Protein AF-A0A8T1VAG7-F1 (afdb_monomer_lite)

Structure (mmCIF, N/CA/C/O backbone):
data_AF-A0A8T1VAG7-F1
#
_entry.id   AF-A0A8T1VAG7-F1
#
loop_
_atom_site.group_PDB
_atom_site.id
_atom_site.type_symbol
_atom_site.label_atom_id
_atom_site.label_alt_id
_atom_site.label_comp_id
_atom_site.label_asym_id
_atom_site.label_entity_id
_atom_site.label_seq_id
_atom_site.pdbx_PDB_ins_code
_atom_site.Cartn_x
_atom_site.Cartn_y
_atom_site.Cartn_z
_atom_site.occupancy
_atom_site.B_iso_or_equiv
_atom_site.auth_seq_id
_atom_site.auth_comp_id
_atom_site.auth_asym_id
_atom_site.auth_atom_id
_atom_site.pdbx_PDB_model_num
ATOM 1 N N . MET A 1 1 ? -9.074 2.589 -29.947 1.00 33.31 1 MET A N 1
ATOM 2 C CA . MET A 1 1 ? -7.890 2.263 -29.125 1.00 33.31 1 MET A CA 1
ATOM 3 C C . MET A 1 1 ? -6.857 3.340 -29.368 1.00 33.31 1 MET A C 1
ATOM 5 O O . MET A 1 1 ? -6.367 3.446 -30.483 1.00 33.31 1 MET A O 1
ATOM 9 N N . ARG A 1 2 ? -6.622 4.212 -28.387 1.00 30.31 2 ARG A N 1
ATOM 10 C CA . ARG A 1 2 ? -5.597 5.253 -28.479 1.00 30.31 2 ARG A CA 1
ATOM 11 C C . ARG A 1 2 ? -4.302 4.593 -28.010 1.00 30.31 2 ARG A C 1
ATOM 13 O O . ARG A 1 2 ? -4.132 4.382 -26.820 1.00 30.31 2 ARG A O 1
ATOM 20 N N . THR A 1 3 ? -3.457 4.158 -28.937 1.00 33.56 3 THR A N 1
ATOM 21 C CA . THR A 1 3 ? -2.089 3.732 -28.620 1.00 33.56 3 THR A CA 1
ATOM 22 C C . THR A 1 3 ? -1.273 4.991 -28.373 1.00 33.56 3 THR A C 1
ATOM 24 O O . THR A 1 3 ? -0.654 5.530 -29.287 1.00 33.56 3 THR A O 1
ATOM 27 N N . THR A 1 4 ? -1.361 5.528 -27.161 1.00 43.91 4 THR A N 1
ATOM 28 C CA . THR A 1 4 ? -0.368 6.476 -26.668 1.00 43.91 4 THR A CA 1
ATOM 29 C C . THR A 1 4 ? 0.895 5.678 -26.408 1.00 43.91 4 THR A C 1
ATOM 31 O O . THR A 1 4 ? 0.917 4.792 -25.563 1.00 43.91 4 THR A O 1
ATOM 34 N N . THR A 1 5 ? 1.924 5.927 -27.208 1.00 49.72 5 THR A N 1
ATOM 35 C CA . THR A 1 5 ? 3.279 5.452 -26.951 1.00 49.72 5 THR A CA 1
ATOM 36 C C . THR A 1 5 ? 3.696 6.049 -25.608 1.00 49.72 5 THR A C 1
ATOM 38 O O . THR A 1 5 ? 3.965 7.246 -25.541 1.00 49.72 5 THR A O 1
ATOM 41 N N . THR A 1 6 ? 3.633 5.278 -24.523 1.00 48.28 6 THR A N 1
ATOM 42 C CA . THR A 1 6 ? 3.966 5.791 -23.191 1.00 48.28 6 THR A CA 1
ATOM 43 C C . THR A 1 6 ? 5.475 5.994 -23.114 1.00 48.28 6 THR A C 1
ATOM 45 O O . THR A 1 6 ? 6.254 5.044 -23.042 1.00 48.28 6 THR A O 1
ATOM 48 N N . THR A 1 7 ? 5.909 7.247 -23.226 1.00 58.44 7 THR A N 1
ATOM 49 C CA . THR A 1 7 ? 7.321 7.623 -23.150 1.00 58.44 7 THR A CA 1
ATOM 50 C C . THR A 1 7 ? 7.694 7.806 -21.683 1.00 58.44 7 THR A C 1
ATOM 52 O O . THR A 1 7 ? 7.137 8.662 -21.008 1.00 58.44 7 THR A O 1
ATOM 55 N N . CYS A 1 8 ? 8.670 7.039 -21.196 1.00 58.16 8 CYS A N 1
ATOM 56 C CA . CYS A 1 8 ? 9.167 7.070 -19.809 1.00 58.16 8 CYS A CA 1
ATOM 57 C C . CYS A 1 8 ? 9.801 8.400 -19.374 1.00 58.16 8 CYS A C 1
ATOM 59 O O . CYS A 1 8 ? 10.265 8.538 -18.246 1.00 58.16 8 CYS A O 1
ATOM 61 N N . LEU A 1 9 ? 9.952 9.322 -20.315 1.00 60.56 9 LEU A N 1
ATOM 62 C CA . LEU A 1 9 ? 10.725 10.532 -20.175 1.00 60.56 9 LEU A CA 1
ATOM 63 C C . LEU A 1 9 ? 9.921 11.674 -20.775 1.00 60.56 9 LEU A C 1
ATOM 65 O O . LEU A 1 9 ? 9.995 11.936 -21.976 1.00 60.56 9 LEU A O 1
ATOM 69 N N . MET A 1 10 ? 9.134 12.319 -19.928 1.00 55.75 10 MET A N 1
ATOM 70 C CA . MET A 1 10 ? 8.685 13.678 -20.179 1.00 55.75 10 MET A CA 1
ATOM 71 C C . MET A 1 10 ? 9.552 14.593 -19.323 1.00 55.75 10 MET A C 1
ATOM 73 O O . MET A 1 10 ? 9.881 14.248 -18.189 1.00 55.75 10 MET A O 1
ATOM 77 N N . ASP A 1 11 ? 10.000 15.709 -19.889 1.00 57.50 11 ASP A N 1
ATOM 78 C CA . ASP A 1 11 ? 10.553 16.781 -19.071 1.00 57.50 11 ASP A CA 1
ATOM 79 C C . ASP A 1 11 ? 9.385 17.371 -18.270 1.00 57.50 11 ASP A C 1
ATOM 81 O O . ASP A 1 11 ? 8.418 17.859 -18.858 1.00 57.50 11 ASP A O 1
ATOM 85 N N . ASP A 1 12 ? 9.453 17.306 -16.938 1.00 58.97 12 ASP A N 1
ATOM 86 C CA . ASP A 1 12 ? 8.424 17.862 -16.045 1.00 58.97 12 ASP A CA 1
ATOM 87 C C . ASP A 1 12 ? 8.228 19.379 -16.261 1.00 58.97 12 ASP A C 1
ATOM 89 O O . ASP A 1 12 ? 7.201 19.944 -15.880 1.00 58.97 12 ASP A O 1
ATOM 93 N N . SER A 1 13 ? 9.205 20.040 -16.892 1.00 61.34 13 SER A N 1
ATOM 94 C CA . SER A 1 13 ? 9.199 21.464 -17.243 1.00 61.34 13 SER A CA 1
ATOM 95 C C . SER A 1 13 ? 8.600 21.738 -18.629 1.00 61.34 13 SER A C 1
ATOM 97 O O . SER A 1 13 ? 8.033 22.811 -18.841 1.00 61.34 13 SER A O 1
ATOM 99 N N . ASP A 1 14 ? 8.728 20.796 -19.571 1.00 61.97 14 ASP A N 1
ATOM 100 C CA . ASP A 1 14 ? 8.180 20.883 -20.932 1.00 61.97 14 ASP A CA 1
ATOM 101 C C . ASP A 1 14 ? 7.784 19.490 -21.473 1.00 61.97 14 ASP A C 1
ATOM 103 O O . ASP A 1 14 ? 8.599 18.779 -22.074 1.00 61.97 14 ASP A O 1
ATOM 107 N N . PRO A 1 15 ? 6.501 19.107 -21.347 1.00 60.97 15 PRO A N 1
ATOM 108 C CA . PRO A 1 15 ? 5.989 17.816 -21.811 1.00 60.97 15 PRO A CA 1
ATOM 109 C C . PRO A 1 15 ? 6.129 17.578 -23.327 1.00 60.97 15 PRO A C 1
ATOM 111 O O . PRO A 1 15 ? 5.904 16.462 -23.796 1.00 60.97 15 PRO A O 1
ATOM 114 N N . GLY A 1 16 ? 6.445 18.616 -24.116 1.00 60.62 16 GLY A N 1
ATOM 115 C CA . GLY A 1 16 ? 6.652 18.529 -25.562 1.00 60.62 16 GLY A CA 1
ATOM 116 C C . GLY A 1 16 ? 8.074 18.136 -25.976 1.00 60.62 16 GLY A C 1
ATOM 117 O O . GLY A 1 16 ? 8.300 17.826 -27.150 1.00 60.62 16 GLY A O 1
ATOM 118 N N . LEU A 1 17 ? 9.030 18.131 -25.043 1.00 56.50 17 LEU A N 1
ATOM 119 C CA . LEU A 1 17 ? 10.435 17.829 -25.305 1.00 56.50 17 LEU A CA 1
ATOM 120 C C . LEU A 1 17 ? 10.737 16.351 -25.032 1.00 56.50 17 LEU A C 1
ATOM 122 O O . LEU A 1 17 ? 10.698 15.868 -23.903 1.00 56.50 17 LEU A O 1
ATOM 126 N N . ALA A 1 18 ? 11.071 15.615 -26.094 1.00 56.47 18 ALA A N 1
ATOM 127 C CA . ALA A 1 18 ? 11.524 14.236 -25.974 1.00 56.47 18 ALA A CA 1
ATOM 128 C C . ALA A 1 18 ? 12.918 14.203 -25.328 1.00 56.47 18 ALA A C 1
ATOM 130 O O . ALA A 1 18 ? 13.915 14.534 -25.974 1.00 56.47 18 ALA A O 1
ATOM 131 N N . VAL A 1 19 ? 13.007 13.773 -24.068 1.00 63.09 19 VAL A N 1
ATOM 132 C CA . VAL A 1 19 ? 14.307 13.513 -23.440 1.00 63.09 19 VAL A CA 1
ATOM 133 C C . VAL A 1 19 ? 14.823 12.182 -23.977 1.00 63.09 19 VAL A C 1
ATOM 135 O O . VAL A 1 19 ? 14.187 11.138 -23.831 1.00 63.09 19 VAL A O 1
ATOM 138 N N . THR A 1 20 ? 15.985 12.192 -24.624 1.00 66.38 20 THR A N 1
ATOM 139 C CA . THR A 1 20 ? 16.651 10.950 -25.029 1.00 66.38 20 THR A CA 1
ATOM 140 C C . THR A 1 20 ? 17.290 10.285 -23.803 1.00 66.38 20 THR A C 1
ATOM 142 O O . THR A 1 20 ? 18.175 10.900 -23.201 1.00 66.38 20 THR A O 1
ATOM 145 N N . PRO A 1 21 ? 16.909 9.046 -23.430 1.00 66.06 21 PRO A N 1
ATOM 146 C CA . PRO A 1 21 ? 17.518 8.355 -22.298 1.00 66.06 21 PRO A CA 1
ATOM 147 C C . PRO A 1 21 ? 19.006 8.098 -22.542 1.00 66.06 21 PRO A C 1
ATOM 149 O O . PRO A 1 21 ? 19.401 7.632 -23.615 1.00 66.06 21 PRO A O 1
ATOM 152 N N . PHE A 1 22 ? 19.837 8.300 -21.518 1.00 72.25 22 PHE A N 1
ATOM 153 C CA . PHE A 1 22 ? 21.200 7.779 -21.536 1.00 72.25 22 PHE A CA 1
ATOM 154 C C . PHE A 1 22 ? 21.174 6.268 -21.273 1.00 72.25 22 PHE A C 1
ATOM 156 O O . PHE A 1 22 ? 21.055 5.819 -20.138 1.00 72.25 22 PHE A O 1
ATOM 163 N N . LEU A 1 23 ? 21.278 5.472 -22.339 1.00 76.31 23 LEU A N 1
ATOM 164 C CA . LEU A 1 23 ? 21.210 4.007 -22.255 1.00 76.31 23 LEU A CA 1
ATOM 165 C C . LEU A 1 23 ? 22.565 3.361 -21.907 1.00 76.31 23 LEU A C 1
ATOM 167 O O . LEU A 1 23 ? 22.618 2.184 -21.573 1.00 76.31 23 LEU A O 1
ATOM 171 N N . GLY A 1 24 ? 23.678 4.098 -21.969 1.00 80.12 24 GLY A N 1
ATOM 172 C CA . GLY A 1 24 ? 25.008 3.648 -21.529 1.00 80.12 24 GLY A CA 1
ATOM 173 C C . GLY A 1 24 ? 25.696 2.570 -22.387 1.00 80.12 24 GLY A C 1
ATOM 174 O O . GLY A 1 24 ? 26.919 2.569 -22.474 1.00 80.12 24 GLY A O 1
ATOM 175 N N . SER A 1 25 ? 24.958 1.673 -23.053 1.00 88.62 25 SER A N 1
ATOM 176 C CA . SER A 1 25 ? 25.509 0.663 -23.970 1.00 88.62 25 SER A CA 1
ATOM 177 C C . SER A 1 25 ? 24.479 0.160 -24.994 1.00 88.62 25 SER A C 1
ATOM 179 O O . SER A 1 25 ? 23.2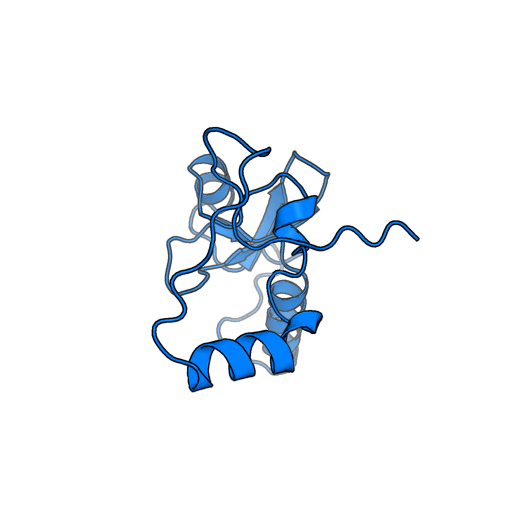68 0.281 -24.794 1.00 88.62 25 SER A O 1
ATOM 181 N N . ALA A 1 26 ? 24.952 -0.465 -26.080 1.00 90.44 26 ALA A N 1
ATOM 182 C CA . ALA A 1 26 ? 24.081 -1.118 -27.065 1.00 90.44 26 ALA A CA 1
ATOM 183 C C . ALA A 1 26 ? 23.286 -2.295 -26.465 1.00 90.44 26 ALA A C 1
ATOM 185 O O . ALA A 1 26 ? 22.145 -2.528 -26.855 1.00 90.44 26 ALA A O 1
ATOM 186 N N . ALA A 1 27 ? 23.865 -3.006 -25.490 1.00 90.31 27 ALA A N 1
ATOM 187 C CA . ALA A 1 27 ? 23.192 -4.103 -24.798 1.00 90.31 27 ALA A CA 1
ATOM 188 C C . ALA A 1 27 ? 22.013 -3.596 -23.956 1.00 90.31 27 ALA A C 1
ATOM 190 O O . ALA A 1 27 ? 20.924 -4.160 -24.020 1.00 90.31 27 ALA A O 1
ATOM 191 N N . THR A 1 28 ? 22.204 -2.489 -23.233 1.00 85.44 28 THR A N 1
ATOM 192 C CA . THR A 1 28 ? 21.128 -1.840 -22.478 1.00 85.44 28 THR A CA 1
ATOM 193 C C . THR A 1 28 ? 20.012 -1.384 -23.411 1.00 85.44 28 THR A C 1
ATOM 195 O O . THR A 1 28 ? 18.850 -1.664 -23.143 1.00 85.44 28 THR A O 1
ATOM 198 N N . LYS A 1 29 ? 20.349 -0.742 -24.540 1.00 85.69 29 LYS A N 1
ATOM 199 C CA . LYS A 1 29 ? 19.351 -0.322 -25.534 1.00 85.69 29 LYS A CA 1
ATOM 200 C C . LYS A 1 29 ? 18.492 -1.496 -26.010 1.00 85.69 29 LYS A C 1
ATOM 202 O O . LYS A 1 29 ? 17.271 -1.391 -25.992 1.00 85.69 29 LYS A O 1
ATOM 207 N N . LYS A 1 30 ? 19.128 -2.616 -26.360 1.00 88.31 30 LYS A N 1
ATOM 208 C CA . LYS A 1 30 ? 18.422 -3.826 -26.787 1.00 88.31 30 LYS A CA 1
ATOM 209 C C . LYS A 1 30 ? 17.498 -4.375 -25.695 1.00 88.31 30 LYS A C 1
ATOM 211 O O . LYS A 1 30 ? 16.366 -4.728 -25.990 1.00 88.31 30 LYS A O 1
ATOM 216 N N . ALA A 1 31 ? 17.937 -4.382 -24.435 1.00 87.00 31 ALA A N 1
ATOM 217 C CA . ALA A 1 31 ? 17.082 -4.808 -23.329 1.00 87.00 31 ALA A CA 1
ATOM 218 C C . ALA A 1 31 ? 15.818 -3.933 -23.212 1.00 87.00 31 ALA A C 1
ATOM 220 O O . ALA A 1 31 ? 14.720 -4.458 -23.078 1.00 87.00 31 ALA A O 1
ATOM 221 N N . PHE A 1 32 ? 15.941 -2.607 -23.324 1.00 83.38 32 PHE A N 1
ATOM 222 C CA . PHE A 1 32 ? 14.771 -1.718 -23.321 1.00 83.38 32 PHE A CA 1
ATOM 223 C C . PHE A 1 32 ? 13.815 -1.988 -24.493 1.00 83.38 32 PHE A C 1
ATOM 225 O O . PHE A 1 32 ? 12.602 -1.944 -24.307 1.00 83.38 32 PHE A O 1
ATOM 232 N N . GLU A 1 33 ? 14.340 -2.287 -25.683 1.00 84.06 33 GLU A N 1
ATOM 233 C CA . GLU A 1 33 ? 13.529 -2.659 -26.850 1.00 84.06 33 GLU A CA 1
ATOM 234 C C . GLU A 1 33 ? 12.789 -3.989 -26.621 1.00 84.06 33 GLU A C 1
ATOM 236 O O . GLU A 1 33 ? 11.576 -4.061 -26.843 1.00 84.06 33 GLU A O 1
ATOM 241 N N . ASP A 1 34 ? 13.487 -5.002 -26.099 1.00 89.25 34 ASP A N 1
ATOM 242 C CA . ASP A 1 34 ? 12.937 -6.333 -25.813 1.00 89.25 34 ASP A CA 1
ATOM 243 C C . ASP A 1 34 ? 11.794 -6.270 -24.776 1.00 89.25 34 ASP A C 1
ATOM 245 O O . ASP A 1 34 ? 10.801 -6.991 -24.891 1.00 89.25 34 ASP A O 1
ATOM 249 N N . PHE A 1 35 ? 11.892 -5.370 -23.791 1.00 85.94 35 PHE A N 1
ATOM 250 C CA . PHE A 1 35 ? 10.880 -5.173 -22.744 1.00 85.94 35 PHE A CA 1
ATOM 251 C C . PHE A 1 35 ? 9.948 -3.981 -22.992 1.00 85.94 35 PHE A C 1
ATOM 253 O O . PHE A 1 35 ? 9.184 -3.615 -22.099 1.00 85.94 35 PHE A O 1
ATOM 260 N N . SER A 1 36 ? 9.956 -3.400 -24.195 1.00 81.69 36 SER A N 1
ATOM 261 C CA . SER A 1 36 ? 9.202 -2.178 -24.528 1.00 81.69 36 SER A CA 1
ATOM 262 C C . SER A 1 36 ? 7.707 -2.242 -24.190 1.00 81.69 36 SER A C 1
ATOM 264 O O . SER A 1 36 ? 7.115 -1.230 -23.837 1.00 81.69 36 SER A O 1
ATOM 266 N N . SER A 1 37 ? 7.098 -3.430 -24.250 1.00 81.06 37 SER A N 1
ATOM 267 C CA . SER A 1 37 ? 5.687 -3.636 -23.900 1.00 81.06 37 SER A CA 1
ATOM 268 C C . SER A 1 37 ? 5.401 -3.670 -22.394 1.00 81.06 37 SER A C 1
ATOM 270 O O . SER A 1 37 ? 4.257 -3.459 -22.004 1.00 81.06 37 SER A O 1
ATOM 272 N N . GLY A 1 38 ? 6.400 -3.956 -21.554 1.00 78.75 38 GLY A N 1
ATOM 273 C CA . GLY A 1 38 ? 6.258 -4.095 -20.099 1.00 78.75 38 GLY A CA 1
ATOM 274 C C . GLY A 1 38 ? 6.849 -2.938 -19.294 1.00 78.75 38 GLY A C 1
ATOM 275 O O . GLY A 1 38 ? 6.606 -2.840 -18.094 1.00 78.75 38 GLY A O 1
ATOM 276 N N . ILE A 1 39 ? 7.624 -2.064 -19.931 1.00 75.81 39 ILE A N 1
ATOM 277 C CA . ILE A 1 39 ? 8.143 -0.848 -19.305 1.00 75.81 39 ILE A CA 1
ATOM 278 C C . ILE A 1 39 ? 7.140 0.295 -19.438 1.00 75.81 39 ILE A C 1
ATOM 280 O O . ILE A 1 39 ? 6.390 0.360 -20.408 1.00 75.81 39 ILE A O 1
ATOM 284 N N . CYS A 1 40 ? 7.164 1.210 -18.467 1.00 73.69 40 CYS A N 1
ATOM 285 C CA . CYS A 1 40 ? 6.424 2.478 -18.511 1.00 73.69 40 CYS A CA 1
ATOM 286 C C . CYS A 1 40 ? 4.932 2.296 -18.793 1.00 73.69 40 CYS A C 1
ATOM 288 O O . CYS A 1 40 ? 4.315 3.109 -19.469 1.00 73.69 40 CYS A O 1
ATOM 290 N N . GLN A 1 41 ? 4.365 1.198 -18.296 1.00 72.94 41 GLN A N 1
ATOM 291 C CA . GLN A 1 41 ? 2.928 1.011 -18.301 1.00 72.94 41 GLN A CA 1
ATOM 292 C C . GLN A 1 41 ? 2.299 1.977 -17.309 1.00 72.94 41 GLN A C 1
ATOM 294 O O . GLN A 1 41 ? 2.817 2.135 -16.203 1.00 72.94 41 GLN A O 1
ATOM 299 N N . ASP A 1 42 ? 1.165 2.553 -17.698 1.00 67.69 42 ASP A N 1
ATOM 300 C CA . ASP A 1 42 ? 0.330 3.300 -16.770 1.00 67.69 42 ASP A CA 1
ATOM 301 C C . ASP A 1 42 ? -0.056 2.372 -15.619 1.00 67.69 42 ASP A C 1
ATOM 303 O O . ASP A 1 42 ? -0.731 1.352 -15.796 1.00 67.69 42 ASP A O 1
ATOM 307 N N . SER A 1 43 ? 0.380 2.731 -14.425 1.00 65.06 43 SER A N 1
ATOM 308 C CA . SER A 1 43 ? -0.111 2.129 -13.207 1.00 65.06 43 SER A CA 1
ATOM 309 C C . SER A 1 43 ? -1.530 2.620 -12.934 1.00 65.06 43 SER A C 1
ATOM 311 O O . SER A 1 43 ? -1.899 3.755 -13.241 1.00 65.06 43 SER A O 1
ATOM 313 N N . VAL A 1 44 ? -2.321 1.802 -12.241 1.00 62.47 44 VAL A N 1
ATOM 314 C CA . VAL A 1 44 ? -3.554 2.273 -11.587 1.00 62.47 44 VAL A CA 1
ATOM 315 C C . VAL A 1 44 ? -3.291 3.496 -10.703 1.00 62.47 44 VAL A C 1
ATOM 317 O O . VAL A 1 44 ? -4.162 4.347 -10.572 1.00 62.47 44 VAL A O 1
ATOM 320 N N . PHE A 1 45 ? -2.080 3.629 -10.159 1.00 62.28 45 PHE A N 1
ATOM 321 C CA . PHE A 1 45 ? -1.662 4.800 -9.389 1.00 62.28 45 PHE A CA 1
ATOM 322 C C . PHE A 1 45 ? -1.435 6.047 -10.252 1.00 62.28 45 PHE A C 1
ATOM 324 O O . PHE A 1 45 ? -1.727 7.150 -9.799 1.00 62.28 45 PHE A O 1
ATOM 331 N N . ASP A 1 46 ? -1.007 5.884 -11.506 1.00 63.78 46 ASP A N 1
ATOM 332 C CA . ASP A 1 46 ? -0.813 7.001 -12.439 1.00 63.78 46 ASP A CA 1
ATOM 333 C C . ASP A 1 46 ? -2.163 7.548 -12.929 1.00 63.78 46 ASP A C 1
ATOM 335 O O . ASP A 1 46 ? -2.323 8.745 -13.162 1.00 63.78 46 ASP A O 1
ATOM 339 N N . GLN A 1 47 ? -3.172 6.677 -13.037 1.00 59.44 47 GLN A N 1
ATOM 340 C CA . GLN A 1 47 ? -4.514 7.041 -13.501 1.00 59.44 47 GLN A CA 1
ATOM 341 C C . GLN A 1 47 ? -5.417 7.587 -12.395 1.00 59.44 47 GLN A C 1
ATOM 343 O O . GLN A 1 47 ? -6.336 8.360 -12.672 1.00 59.44 47 GLN A O 1
ATOM 348 N N . ALA A 1 48 ? -5.201 7.175 -11.147 1.00 61.66 48 ALA A N 1
ATOM 349 C CA . ALA A 1 48 ? -6.178 7.407 -10.094 1.00 61.66 48 ALA A CA 1
ATOM 350 C C . ALA A 1 48 ? -6.018 8.738 -9.342 1.00 61.66 48 ALA A C 1
ATOM 352 O O . ALA A 1 48 ? -6.799 9.028 -8.436 1.00 61.66 48 ALA A O 1
ATOM 353 N N . GLY A 1 49 ? -5.050 9.575 -9.730 1.00 62.59 49 GLY A N 1
ATOM 354 C CA . GLY A 1 49 ? -4.881 10.918 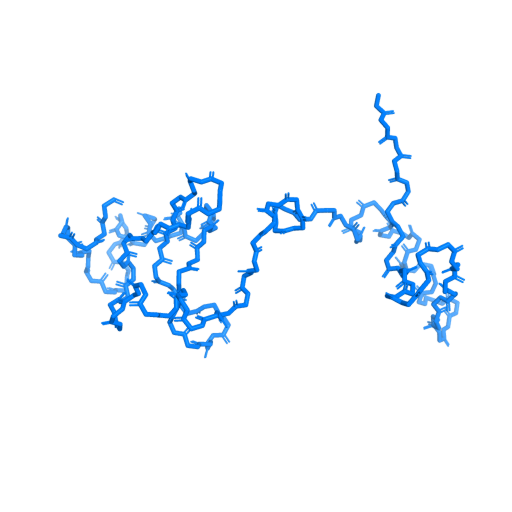-9.167 1.00 62.59 49 GLY A CA 1
ATOM 355 C C . GLY A 1 49 ? -4.561 10.928 -7.669 1.00 62.59 49 GLY A C 1
ATOM 356 O O . GLY A 1 49 ? -4.735 11.955 -7.015 1.00 62.59 49 GLY A O 1
ATOM 357 N N . PHE A 1 50 ? -4.110 9.800 -7.116 1.00 64.50 50 PHE A N 1
ATOM 358 C CA . PHE A 1 50 ? -3.685 9.679 -5.729 1.00 64.50 50 PHE A CA 1
ATOM 359 C C . PHE A 1 50 ? -2.273 9.092 -5.666 1.00 64.50 50 PHE A C 1
ATOM 361 O O . PHE A 1 50 ? -1.900 8.210 -6.437 1.00 64.50 50 PHE A O 1
ATOM 368 N N . SER A 1 51 ? -1.475 9.596 -4.730 1.00 72.25 51 SER A N 1
ATOM 369 C CA . SER A 1 51 ? -0.114 9.120 -4.507 1.00 72.25 51 SER A CA 1
ATOM 370 C C . SER A 1 51 ? -0.123 7.910 -3.576 1.00 72.25 51 SER A C 1
ATOM 372 O O . SER A 1 51 ? -0.802 7.921 -2.553 1.00 72.25 51 SER A O 1
ATOM 374 N N . ILE A 1 52 ? 0.670 6.888 -3.900 1.00 72.25 52 ILE A N 1
ATOM 375 C CA . ILE A 1 52 ? 0.990 5.796 -2.964 1.00 72.25 52 ILE A CA 1
ATOM 376 C C . ILE A 1 52 ? 2.063 6.188 -1.948 1.00 72.25 52 ILE A C 1
ATOM 378 O O . ILE A 1 52 ? 2.343 5.429 -1.022 1.00 72.25 52 ILE A O 1
ATOM 382 N N . PHE A 1 53 ? 2.699 7.347 -2.128 1.00 83.31 53 PHE A N 1
ATOM 383 C CA . PHE A 1 53 ? 3.625 7.858 -1.134 1.00 83.31 53 PHE A CA 1
ATOM 384 C C . PHE A 1 53 ? 2.840 8.398 0.062 1.00 83.31 53 PHE A C 1
ATOM 386 O O . PHE A 1 53 ? 1.887 9.154 -0.141 1.00 83.31 53 PHE A O 1
ATOM 393 N N . PRO A 1 54 ? 3.257 8.067 1.296 1.00 90.12 54 PRO A N 1
ATOM 394 C CA . PRO A 1 54 ? 2.591 8.555 2.492 1.00 90.12 54 PRO A CA 1
ATOM 395 C C . PRO A 1 54 ? 2.508 10.086 2.514 1.00 90.12 54 PRO A C 1
ATOM 397 O O . PRO A 1 54 ? 3.527 10.777 2.499 1.00 90.12 54 PRO A O 1
ATOM 400 N N . SER A 1 55 ? 1.288 10.612 2.585 1.00 90.44 55 SER A N 1
ATOM 401 C CA . SER A 1 55 ? 1.007 11.999 2.961 1.00 90.44 55 SER A CA 1
ATOM 402 C C . SER A 1 55 ? 0.576 12.065 4.424 1.00 90.44 55 SER A C 1
ATOM 404 O O . SER A 1 55 ? 0.148 11.057 4.996 1.00 90.44 55 SER A O 1
ATOM 406 N N . LYS A 1 56 ? 0.622 13.257 5.028 1.00 93.25 56 LYS A N 1
ATOM 407 C CA . LYS A 1 56 ? 0.134 13.455 6.397 1.00 93.25 56 LYS A CA 1
ATOM 408 C C . LYS A 1 56 ? -1.310 12.970 6.557 1.00 93.25 56 LYS A C 1
ATOM 410 O O . LYS A 1 56 ? -1.602 12.250 7.501 1.00 93.25 56 LYS A O 1
ATOM 415 N N . GLU A 1 57 ? -2.179 13.293 5.605 1.00 91.75 57 GLU A N 1
ATOM 416 C CA . GLU A 1 57 ? -3.586 12.891 5.614 1.00 91.75 57 GLU A CA 1
ATOM 417 C C . GLU A 1 57 ? -3.727 11.365 5.616 1.00 91.75 57 GLU A C 1
ATOM 419 O O . GLU A 1 57 ? -4.462 10.813 6.429 1.00 91.75 57 GLU A O 1
ATOM 424 N N . THR A 1 58 ? -2.987 10.668 4.748 1.00 92.25 58 THR A N 1
ATOM 425 C CA . THR A 1 58 ? -3.051 9.197 4.665 1.00 92.25 58 THR A CA 1
ATOM 426 C C . THR A 1 58 ? -2.463 8.490 5.887 1.00 92.25 58 THR A C 1
ATOM 428 O O . THR A 1 58 ? -2.886 7.378 6.194 1.00 92.25 58 THR A O 1
ATOM 431 N N . ILE A 1 59 ? -1.502 9.113 6.576 1.00 95.38 59 ILE A N 1
ATOM 432 C CA . ILE A 1 59 ? -0.917 8.608 7.826 1.00 95.38 59 ILE A CA 1
ATOM 433 C C . ILE A 1 59 ? -1.913 8.796 8.973 1.00 95.38 59 ILE A C 1
ATOM 435 O O . ILE A 1 59 ? -2.187 7.855 9.717 1.00 95.38 59 ILE A O 1
ATOM 439 N N . ASP A 1 60 ? -2.493 9.992 9.082 1.00 95.75 60 ASP A N 1
ATOM 440 C CA . ASP A 1 60 ? -3.432 10.345 10.147 1.00 95.75 60 ASP A CA 1
ATOM 441 C C . ASP A 1 60 ? -4.705 9.472 10.090 1.00 95.75 60 ASP A C 1
ATOM 443 O O . ASP A 1 60 ? -5.240 9.105 11.133 1.00 95.75 60 ASP A O 1
ATOM 447 N N . MET A 1 61 ? -5.151 9.045 8.897 1.00 94.62 61 MET A N 1
ATOM 448 C CA . MET A 1 61 ? -6.268 8.091 8.739 1.00 94.62 61 MET A CA 1
ATOM 449 C C . MET A 1 61 ? -6.039 6.754 9.459 1.00 94.62 61 MET A C 1
ATOM 451 O O . MET A 1 61 ? -6.997 6.091 9.863 1.00 94.62 61 MET A O 1
ATOM 455 N N . CYS A 1 62 ? -4.782 6.336 9.596 1.00 95.44 62 CYS A N 1
ATOM 456 C CA . CYS A 1 62 ? -4.453 5.038 10.160 1.00 95.44 62 CYS A CA 1
ATOM 457 C C . CYS A 1 62 ? -4.386 5.030 11.679 1.00 95.44 62 CYS A C 1
ATOM 459 O O . CYS A 1 62 ? -4.587 3.969 12.261 1.00 95.44 62 CYS A O 1
ATOM 461 N N . ASP A 1 63 ? -4.116 6.173 12.319 1.00 95.12 63 ASP A N 1
ATOM 462 C CA . ASP A 1 63 ? -3.980 6.289 13.783 1.00 95.12 63 ASP A CA 1
ATOM 463 C C . ASP A 1 63 ? -3.062 5.205 14.391 1.00 95.12 63 ASP A C 1
ATOM 465 O O . ASP A 1 63 ? -3.300 4.662 15.467 1.00 95.12 63 ASP A O 1
ATOM 469 N N . GLY A 1 64 ? -2.033 4.799 13.639 1.00 94.69 64 GLY A N 1
ATOM 470 C CA . GLY A 1 64 ? -1.106 3.740 14.046 1.00 94.69 64 GLY A CA 1
ATOM 471 C C . GLY A 1 64 ? -1.653 2.304 14.013 1.00 94.69 64 GLY A C 1
ATOM 472 O O . GLY A 1 64 ? -0.923 1.394 14.408 1.00 94.69 64 GLY A O 1
ATOM 473 N N . ILE A 1 65 ? -2.876 2.059 13.531 1.00 95.81 65 ILE A N 1
ATOM 474 C CA . ILE A 1 65 ? -3.489 0.722 13.509 1.00 95.81 65 ILE A CA 1
ATOM 475 C C . ILE A 1 65 ? -3.239 0.016 12.175 1.00 95.81 65 ILE A C 1
ATOM 477 O O . ILE A 1 65 ? -3.755 0.403 11.125 1.00 95.81 65 ILE A O 1
ATOM 481 N N . LEU A 1 66 ? -2.441 -1.052 12.219 1.00 94.88 66 LEU A N 1
ATOM 482 C CA . LEU A 1 66 ? -2.143 -1.886 11.056 1.00 94.88 66 LEU A CA 1
ATOM 483 C C . LEU A 1 66 ? -3.413 -2.595 10.556 1.00 94.88 66 LEU A C 1
ATOM 485 O O . LEU A 1 66 ? -4.215 -3.074 11.349 1.00 94.88 66 LEU A O 1
ATOM 489 N N . TYR A 1 67 ? -3.563 -2.677 9.236 1.00 96.06 67 TYR A N 1
ATOM 490 C CA . TYR A 1 67 ? -4.673 -3.290 8.497 1.00 96.06 67 TYR A CA 1
ATOM 491 C C . TYR A 1 67 ? -6.044 -2.614 8.615 1.00 96.06 67 TYR A C 1
ATOM 493 O O . TYR A 1 67 ? -6.960 -3.021 7.901 1.00 96.06 67 TYR A O 1
ATOM 501 N N . ARG A 1 68 ? -6.182 -1.552 9.419 1.00 95.81 68 ARG A N 1
ATOM 502 C CA . ARG A 1 68 ? -7.404 -0.740 9.492 1.00 95.81 68 ARG A CA 1
ATOM 503 C C . ARG A 1 68 ? -7.909 -0.371 8.095 1.00 95.81 68 ARG A C 1
ATOM 505 O O . ARG A 1 68 ? -7.137 0.129 7.274 1.00 95.81 68 ARG A O 1
ATOM 512 N N . GLN A 1 69 ? -9.203 -0.558 7.842 1.00 94.88 69 GLN A N 1
ATOM 513 C CA . GLN A 1 69 ? -9.848 -0.067 6.629 1.00 94.88 69 GLN A CA 1
ATOM 514 C C . GLN A 1 69 ? -9.776 1.465 6.598 1.00 94.88 69 GLN A C 1
ATOM 516 O O . GLN A 1 69 ? -10.179 2.144 7.541 1.00 94.88 69 GLN A O 1
ATOM 521 N N . CYS A 1 70 ? -9.289 2.017 5.493 1.00 93.12 70 CYS A N 1
ATOM 522 C CA . CYS A 1 70 ? -9.161 3.454 5.288 1.00 93.12 70 CYS A CA 1
ATOM 523 C C . CYS A 1 70 ? -9.814 3.871 3.965 1.00 93.12 70 CYS A C 1
ATOM 525 O O . CYS A 1 70 ? -10.094 3.039 3.098 1.00 93.12 70 CYS A O 1
ATOM 527 N N . PHE A 1 71 ? -10.083 5.166 3.813 1.00 90.00 71 PHE A N 1
ATOM 528 C CA . PHE A 1 71 ? -10.825 5.694 2.673 1.00 90.00 71 PHE A CA 1
ATOM 529 C C . PHE A 1 71 ? -10.141 6.924 2.094 1.00 90.00 71 PHE A C 1
ATOM 531 O O . PHE A 1 71 ? -9.917 7.905 2.803 1.00 90.00 71 PHE A O 1
ATOM 538 N N . LEU A 1 72 ? -9.855 6.884 0.794 1.00 86.12 72 LEU A N 1
ATOM 539 C CA . LEU A 1 72 ? -9.334 8.030 0.064 1.00 86.12 72 LEU A CA 1
ATOM 540 C C . LEU A 1 72 ? -10.498 8.820 -0.554 1.00 86.12 72 LEU A C 1
ATOM 542 O O . LEU A 1 72 ? -11.209 8.286 -1.412 1.00 86.12 72 LEU A O 1
ATOM 546 N N . PRO A 1 73 ? -10.695 10.095 -0.152 1.00 73.88 73 PRO A N 1
ATOM 547 C CA . PRO A 1 73 ? -11.804 10.916 -0.639 1.00 73.88 73 PRO A CA 1
ATOM 548 C C . PRO A 1 73 ? -11.759 11.138 -2.153 1.00 73.88 73 PRO A C 1
ATOM 550 O O . PRO A 1 73 ? -12.794 11.195 -2.813 1.00 73.88 73 PRO A O 1
ATOM 553 N N . ALA A 1 74 ? -10.553 11.248 -2.715 1.00 68.06 74 ALA A N 1
ATOM 554 C CA . ALA A 1 74 ? -10.353 11.312 -4.152 1.00 68.06 74 ALA A CA 1
ATOM 555 C C . ALA A 1 74 ? -10.629 9.928 -4.765 1.00 68.06 74 ALA A C 1
ATOM 557 O O . ALA A 1 74 ? -9.861 8.990 -4.576 1.00 68.06 74 ALA A O 1
ATOM 558 N N . GLY A 1 75 ? -11.751 9.799 -5.476 1.00 65.25 75 GLY A N 1
ATOM 559 C CA . GLY A 1 75 ? -12.110 8.584 -6.217 1.00 65.25 75 GLY A CA 1
ATOM 560 C C . GLY A 1 75 ? -12.972 7.566 -5.464 1.00 65.25 75 GLY A C 1
ATOM 561 O O . GLY A 1 75 ? -13.311 6.542 -6.048 1.00 65.25 75 GLY A O 1
ATOM 562 N N . ASN A 1 76 ? -13.367 7.835 -4.212 1.00 74.88 76 ASN A N 1
ATOM 563 C CA . ASN A 1 76 ? -14.145 6.914 -3.368 1.00 74.88 76 ASN A CA 1
ATOM 564 C C . ASN A 1 76 ? -13.504 5.521 -3.221 1.00 74.88 76 ASN A C 1
ATOM 566 O O . ASN A 1 76 ? -14.182 4.494 -3.308 1.00 74.88 76 ASN A O 1
ATOM 570 N N . ILE A 1 77 ? -12.188 5.482 -3.017 1.00 83.69 77 ILE A N 1
ATOM 571 C CA . ILE A 1 77 ? -11.421 4.235 -3.034 1.00 83.69 77 ILE A CA 1
ATOM 572 C C . ILE A 1 77 ? -11.148 3.781 -1.605 1.00 83.69 77 ILE A C 1
ATOM 574 O O . ILE A 1 77 ? -10.701 4.550 -0.755 1.00 83.69 77 ILE A O 1
ATOM 578 N N . THR A 1 78 ? -11.433 2.508 -1.349 1.00 89.12 78 THR A N 1
ATOM 579 C CA . THR A 1 78 ? -11.137 1.852 -0.074 1.00 89.12 78 THR A CA 1
ATOM 580 C C . THR A 1 78 ? -9.737 1.255 -0.107 1.00 89.12 78 THR A C 1
ATOM 582 O O . THR A 1 78 ? -9.354 0.618 -1.088 1.00 89.12 78 THR A O 1
ATOM 585 N N . GLY A 1 79 ? -9.000 1.431 0.983 1.00 91.75 79 GLY A N 1
ATOM 586 C CA . GLY A 1 79 ? -7.695 0.829 1.208 1.00 91.75 79 GLY A CA 1
ATOM 587 C C . GLY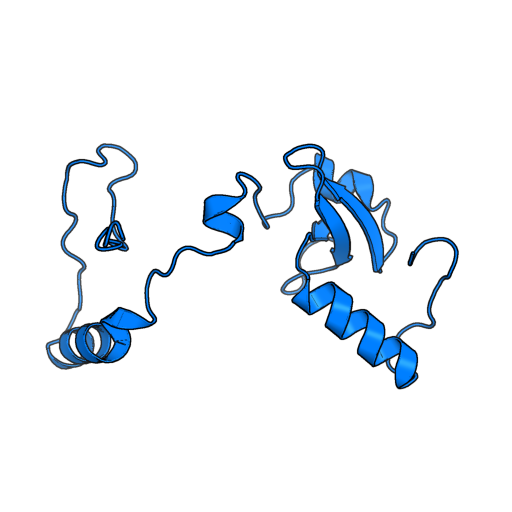 A 1 79 ? -7.588 0.182 2.581 1.00 91.75 79 GLY A C 1
ATOM 588 O O . GLY A 1 79 ? -8.555 0.127 3.345 1.00 91.75 79 GLY A O 1
ATOM 589 N N . ILE A 1 80 ? -6.379 -0.267 2.898 1.00 95.00 80 ILE A N 1
ATOM 590 C CA . ILE A 1 80 ? -5.996 -0.710 4.239 1.00 95.00 80 ILE A CA 1
ATOM 591 C C . ILE A 1 80 ? -4.754 0.041 4.703 1.00 95.00 80 ILE A C 1
ATOM 593 O O . ILE A 1 80 ? -3.901 0.419 3.902 1.00 95.00 80 ILE A O 1
ATOM 597 N N . CYS A 1 81 ? -4.626 0.236 6.005 1.00 95.69 81 CYS A N 1
ATOM 598 C CA . CYS A 1 81 ? -3.428 0.794 6.608 1.00 95.69 81 CYS A CA 1
ATOM 599 C C . CYS A 1 81 ? -2.290 -0.221 6.555 1.00 95.69 81 CYS A C 1
ATOM 601 O O . CYS A 1 81 ? -2.338 -1.257 7.218 1.00 95.69 81 CYS A O 1
ATOM 603 N N . TYR A 1 82 ? -1.258 0.053 5.759 1.00 94.94 82 TYR A N 1
ATOM 604 C CA . TYR A 1 82 ? -0.177 -0.902 5.518 1.00 94.94 82 TYR A CA 1
ATOM 605 C C . TYR A 1 82 ? 1.175 -0.197 5.360 1.00 94.94 82 TYR A C 1
ATOM 607 O O . TYR A 1 82 ? 1.250 0.919 4.853 1.00 94.94 82 TYR A O 1
ATOM 615 N N . ASN A 1 83 ? 2.262 -0.842 5.796 1.00 93.12 83 ASN A N 1
ATOM 616 C CA . ASN A 1 83 ? 3.621 -0.317 5.662 1.00 93.12 83 ASN A CA 1
ATOM 617 C C . ASN A 1 83 ? 4.276 -0.818 4.365 1.00 93.12 83 ASN A C 1
ATOM 619 O O . ASN A 1 83 ? 5.027 -1.799 4.331 1.00 93.12 83 ASN A O 1
ATOM 623 N N . THR A 1 84 ? 4.023 -0.134 3.253 1.00 88.38 84 THR A N 1
ATOM 624 C CA . THR A 1 84 ? 4.700 -0.469 1.997 1.00 88.38 84 THR A CA 1
ATOM 625 C C . THR A 1 84 ? 6.198 -0.226 2.120 1.00 88.38 84 THR A C 1
ATOM 627 O O . THR A 1 84 ? 6.631 0.859 2.493 1.00 88.38 84 THR A O 1
ATOM 630 N N . ARG A 1 85 ? 7.019 -1.232 1.790 1.00 86.50 85 ARG A N 1
ATOM 631 C CA . ARG A 1 85 ? 8.491 -1.108 1.754 1.00 86.50 85 ARG A CA 1
ATOM 632 C C . ARG A 1 85 ? 9.097 -0.591 3.073 1.00 86.50 85 ARG A C 1
ATOM 634 O O . ARG A 1 85 ? 10.059 0.167 3.043 1.00 86.50 85 ARG A O 1
ATOM 641 N N . PHE A 1 86 ? 8.529 -0.996 4.214 1.00 88.88 86 PHE A N 1
ATOM 642 C CA . PHE A 1 86 ? 8.944 -0.545 5.553 1.00 88.88 86 PHE A CA 1
ATOM 643 C C . PHE A 1 86 ? 8.842 0.975 5.781 1.00 88.88 86 PHE A C 1
ATOM 645 O O . PHE A 1 86 ? 9.504 1.516 6.664 1.00 88.88 86 PHE A O 1
ATOM 652 N N . GLN A 1 87 ? 8.012 1.672 5.002 1.00 90.81 87 GLN A N 1
ATOM 653 C CA . GLN A 1 87 ? 7.678 3.073 5.247 1.00 90.81 87 GLN A CA 1
ATOM 654 C C . GLN A 1 87 ? 6.740 3.219 6.457 1.00 90.81 87 GLN A C 1
ATOM 656 O O . GLN A 1 87 ? 6.305 2.234 7.058 1.00 90.81 87 GLN A O 1
ATOM 661 N N . VAL A 1 88 ? 6.436 4.470 6.817 1.00 94.88 88 VAL A N 1
ATOM 662 C CA . VAL A 1 88 ? 5.407 4.793 7.814 1.00 94.88 88 VAL A CA 1
ATOM 663 C C . VAL A 1 88 ? 4.061 4.181 7.417 1.00 94.88 88 VAL A C 1
ATOM 665 O O . VAL A 1 88 ? 3.762 4.029 6.234 1.00 94.88 88 VAL A O 1
ATOM 668 N N . LEU A 1 89 ? 3.260 3.821 8.416 1.00 95.69 89 LEU A N 1
ATOM 669 C CA . LEU A 1 89 ? 1.914 3.317 8.197 1.00 95.69 89 LEU A CA 1
ATOM 670 C C . LEU A 1 89 ? 1.042 4.406 7.563 1.00 95.69 89 LEU A C 1
ATOM 672 O O . LEU A 1 89 ? 0.889 5.487 8.131 1.00 95.69 89 LEU A O 1
ATOM 676 N N . SER A 1 90 ? 0.456 4.103 6.413 1.00 94.94 90 SER A N 1
ATOM 677 C CA . SER A 1 90 ? -0.459 5.000 5.714 1.00 94.94 90 SER A CA 1
ATOM 678 C C . SER A 1 90 ? -1.543 4.216 4.990 1.00 94.94 90 SER A C 1
ATOM 680 O O . SER A 1 90 ? -1.433 3.003 4.790 1.00 94.94 90 SER A O 1
ATOM 682 N N . CYS A 1 91 ? -2.600 4.918 4.591 1.00 93.06 91 CYS A N 1
ATOM 683 C CA . CYS A 1 91 ? -3.671 4.333 3.803 1.00 93.06 91 CYS A CA 1
ATOM 684 C C . CYS A 1 91 ? -3.160 3.879 2.428 1.00 93.06 91 CYS A C 1
ATOM 686 O O . CYS A 1 91 ? -2.701 4.701 1.635 1.00 93.06 91 CYS A O 1
ATOM 688 N N . LEU A 1 92 ? -3.258 2.578 2.145 1.00 91.25 92 LEU A N 1
ATOM 689 C CA . LEU A 1 92 ? -2.852 1.966 0.885 1.00 91.25 92 LEU A CA 1
ATOM 690 C C . LEU A 1 92 ? -4.079 1.419 0.131 1.00 91.25 92 LEU A C 1
ATOM 692 O O . LEU A 1 92 ? -4.633 0.387 0.524 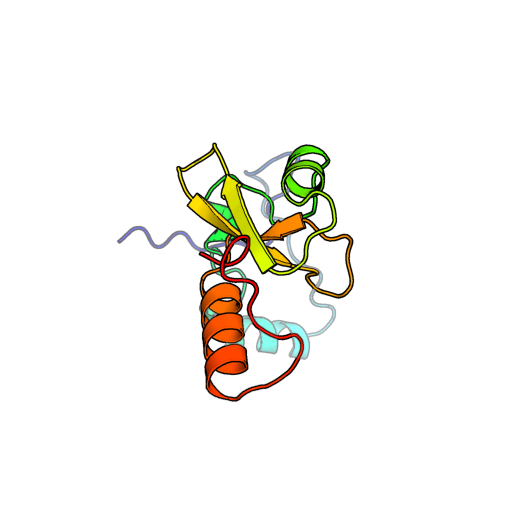1.00 91.25 92 LEU A O 1
ATOM 696 N N . PRO A 1 93 ? -4.499 2.057 -0.972 1.00 88.00 93 PRO A N 1
ATOM 697 C CA . PRO A 1 93 ? -5.635 1.634 -1.797 1.00 88.00 93 PRO A CA 1
ATOM 698 C C . PRO A 1 93 ? -5.224 0.612 -2.878 1.00 88.00 93 PRO A C 1
ATOM 700 O O . PRO A 1 93 ? -5.520 0.787 -4.059 1.00 88.00 93 PRO A O 1
ATOM 703 N N . ASP A 1 94 ? -4.498 -0.442 -2.499 1.00 85.44 94 ASP A N 1
ATOM 704 C CA . ASP A 1 94 ? -4.040 -1.483 -3.431 1.00 85.44 94 ASP A CA 1
ATOM 705 C C . ASP A 1 94 ? -4.771 -2.806 -3.176 1.00 85.44 94 ASP A C 1
ATOM 707 O O . ASP A 1 94 ? -4.609 -3.446 -2.133 1.00 85.44 94 ASP A O 1
ATOM 711 N N . VAL A 1 95 ? -5.554 -3.239 -4.168 1.00 86.25 95 VAL A N 1
ATOM 712 C CA . VAL A 1 95 ? -6.341 -4.480 -4.122 1.00 86.25 95 VAL A CA 1
ATOM 713 C C . VAL A 1 95 ? -5.459 -5.701 -3.856 1.00 86.25 95 VAL A C 1
ATOM 715 O O . VAL A 1 95 ? -5.879 -6.609 -3.141 1.00 86.25 95 VAL A O 1
ATOM 718 N N . ASN A 1 96 ? -4.225 -5.726 -4.363 1.00 88.31 96 ASN A N 1
ATOM 719 C CA . ASN A 1 96 ? -3.329 -6.863 -4.164 1.00 88.31 96 ASN A CA 1
ATOM 720 C C . ASN A 1 96 ? -2.934 -7.019 -2.694 1.00 88.31 96 ASN A C 1
ATOM 722 O O . ASN A 1 96 ? -2.870 -8.141 -2.196 1.00 88.31 96 ASN A O 1
ATOM 726 N N . TYR A 1 97 ? -2.711 -5.911 -1.983 1.00 91.50 97 TYR A N 1
ATOM 727 C CA . TYR A 1 97 ? -2.381 -5.941 -0.556 1.00 91.50 97 TYR A CA 1
ATOM 728 C C . TYR A 1 97 ? -3.595 -6.302 0.305 1.00 91.50 97 TYR A C 1
ATOM 730 O O . TYR A 1 97 ? -3.454 -7.037 1.283 1.00 91.50 97 TYR A O 1
ATOM 738 N N . ILE A 1 98 ? -4.795 -5.865 -0.088 1.00 92.44 98 ILE A N 1
ATOM 739 C CA . ILE A 1 98 ? -6.050 -6.264 0.565 1.00 92.44 98 ILE A CA 1
ATOM 740 C C . ILE A 1 98 ? -6.264 -7.780 0.425 1.00 92.44 98 ILE A C 1
ATOM 742 O O . ILE A 1 98 ? -6.517 -8.476 1.412 1.00 92.44 98 ILE A O 1
ATOM 746 N N . GLU A 1 99 ? -6.118 -8.319 -0.787 1.00 94.56 99 GLU A N 1
ATOM 747 C CA . GLU A 1 99 ? -6.266 -9.756 -1.043 1.00 94.56 99 GLU A CA 1
ATOM 748 C C . GLU A 1 99 ? -5.161 -10.590 -0.386 1.00 94.56 99 GLU A C 1
ATOM 750 O O . GLU A 1 99 ? -5.433 -11.676 0.140 1.00 94.56 99 GLU A O 1
ATOM 755 N N . LEU A 1 100 ? -3.929 -10.070 -0.344 1.00 94.44 100 LEU A N 1
ATOM 756 C CA . LEU A 1 100 ? -2.832 -10.672 0.410 1.00 94.44 100 LEU A CA 1
ATOM 757 C C . LEU A 1 100 ? -3.207 -10.803 1.889 1.00 94.44 100 LEU A C 1
ATOM 759 O O . LEU A 1 100 ? -3.156 -11.911 2.426 1.00 94.44 100 LEU A O 1
ATOM 763 N N . ARG A 1 101 ? -3.670 -9.719 2.525 1.00 95.62 101 ARG A N 1
ATOM 764 C CA . ARG A 1 101 ? -4.073 -9.747 3.936 1.00 95.62 101 ARG A CA 1
ATOM 765 C C . ARG A 1 101 ? -5.215 -10.738 4.185 1.00 95.62 101 ARG A C 1
ATOM 767 O O . ARG A 1 101 ? -5.145 -11.555 5.104 1.00 95.62 101 ARG A O 1
ATOM 774 N N . ARG A 1 102 ? -6.231 -10.772 3.316 1.00 95.38 102 ARG A N 1
ATOM 775 C CA . ARG A 1 102 ? -7.321 -11.771 3.375 1.00 95.38 102 ARG A CA 1
ATOM 776 C C . ARG A 1 102 ? -6.809 -13.211 3.268 1.00 95.38 102 ARG A C 1
ATOM 778 O O . ARG A 1 102 ? -7.363 -14.124 3.888 1.00 95.38 102 ARG A O 1
ATOM 785 N N . ALA A 1 103 ? -5.773 -13.458 2.469 1.00 97.06 103 ALA A N 1
ATOM 786 C CA . ALA A 1 103 ? -5.148 -14.774 2.360 1.00 97.06 103 ALA A CA 1
ATOM 787 C C . ALA A 1 103 ? -4.343 -15.151 3.615 1.00 97.06 103 ALA A C 1
ATOM 789 O O . ALA A 1 103 ? -4.416 -16.304 4.047 1.00 97.06 103 ALA A O 1
ATOM 790 N N . GLU A 1 104 ? -3.622 -14.203 4.216 1.00 96.62 104 GLU A N 1
ATOM 791 C CA . GLU A 1 104 ? -2.894 -14.400 5.477 1.00 96.62 104 GLU A CA 1
ATOM 792 C C . GLU A 1 104 ? -3.840 -14.779 6.619 1.00 96.62 104 GLU A C 1
ATOM 794 O O . GLU A 1 104 ? -3.599 -15.778 7.299 1.00 96.62 104 GLU A O 1
ATOM 799 N N . ILE A 1 105 ? -4.966 -14.069 6.758 1.00 96.69 105 ILE A N 1
ATOM 800 C CA . ILE A 1 105 ? -5.998 -14.356 7.768 1.00 96.69 105 ILE A CA 1
ATOM 801 C C . ILE A 1 105 ? -6.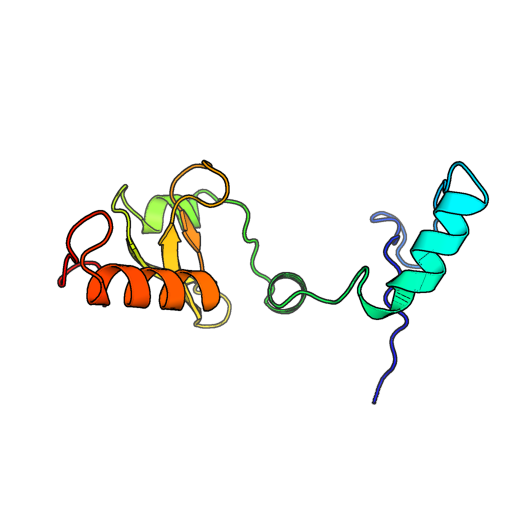518 -15.788 7.621 1.00 96.69 105 ILE A C 1
ATOM 803 O O . ILE A 1 105 ? -6.529 -16.547 8.590 1.00 96.69 105 ILE A O 1
ATOM 807 N N . ARG A 1 106 ? -6.899 -16.195 6.400 1.00 97.06 106 ARG A N 1
ATOM 808 C CA . ARG A 1 106 ? -7.404 -17.555 6.127 1.00 97.06 106 ARG A CA 1
ATOM 809 C C . ARG A 1 106 ? -6.394 -18.649 6.472 1.00 97.06 106 ARG A C 1
ATOM 811 O O . ARG A 1 106 ? -6.796 -19.758 6.808 1.00 97.06 106 ARG A O 1
ATOM 818 N N . LYS A 1 107 ? 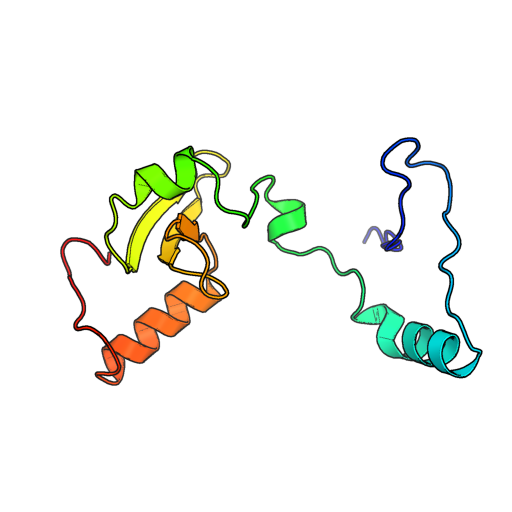-5.098 -18.350 6.370 1.00 97.81 107 LYS A N 1
ATOM 819 C CA . LYS A 1 107 ? -4.006 -19.279 6.687 1.00 97.81 107 LYS A CA 1
ATOM 820 C C . LYS A 1 107 ? -3.512 -19.165 8.133 1.00 97.81 107 LYS A C 1
ATOM 822 O O . LYS A 1 107 ? -2.655 -19.952 8.520 1.00 97.81 107 LYS A O 1
ATOM 827 N N . GLY A 1 108 ? -4.023 -18.214 8.918 1.00 96.00 108 GLY A N 1
ATOM 828 C CA . GLY A 1 108 ? -3.555 -17.951 10.281 1.00 96.00 108 GLY A CA 1
ATOM 829 C C . GLY A 1 108 ? -2.118 -17.424 10.342 1.00 96.00 108 GLY A C 1
ATOM 830 O O . GLY A 1 108 ? -1.392 -17.746 11.280 1.00 96.00 108 GLY A O 1
ATOM 831 N N . ILE A 1 109 ? -1.689 -16.664 9.332 1.00 96.44 109 ILE A N 1
ATOM 832 C CA . ILE A 1 109 ? -0.337 -16.102 9.234 1.00 96.44 109 ILE A CA 1
ATOM 833 C C . ILE A 1 109 ? -0.340 -14.661 9.749 1.00 96.44 109 ILE A C 1
ATOM 835 O O . ILE A 1 109 ? -1.217 -13.870 9.407 1.00 96.44 109 ILE A O 1
ATOM 839 N N . GLY A 1 110 ? 0.678 -14.312 10.538 1.00 92.69 110 GLY A N 1
ATOM 840 C CA . GLY A 1 110 ? 0.861 -12.956 11.051 1.00 92.69 110 GLY A CA 1
ATOM 841 C C . GLY A 1 110 ? -0.110 -12.595 12.183 1.00 92.69 110 GLY A C 1
ATOM 842 O O . GLY A 1 110 ? -0.603 -13.480 12.890 1.00 92.69 110 GLY A O 1
ATOM 843 N N . PRO A 1 111 ? -0.358 -11.292 12.405 1.00 93.50 111 PRO A N 1
ATOM 844 C CA . PRO A 1 111 ? -1.295 -10.826 13.420 1.00 93.50 111 PRO A CA 1
ATOM 845 C C . PRO A 1 111 ? -2.717 -11.340 13.172 1.00 93.50 111 PRO A C 1
ATOM 847 O O . PRO A 1 111 ? -3.177 -11.430 12.027 1.00 93.50 111 PRO A O 1
ATOM 850 N N . LYS A 1 112 ? -3.432 -11.650 14.262 1.00 94.69 112 LYS A N 1
ATOM 851 C CA . LYS A 1 112 ? -4.852 -12.023 14.201 1.00 94.69 112 LYS A CA 1
ATOM 852 C C . LYS A 1 112 ? -5.670 -10.884 13.591 1.00 94.69 112 LYS A C 1
ATOM 854 O O . LYS A 1 112 ? -5.338 -9.726 13.807 1.00 94.69 112 LYS A O 1
ATOM 859 N N . CYS A 1 113 ? -6.719 -11.246 12.856 1.00 94.56 113 CYS A N 1
ATOM 860 C CA . CYS A 1 113 ? -7.663 -10.283 12.297 1.00 94.56 113 CYS A CA 1
ATOM 861 C C . CYS A 1 113 ? -8.377 -9.521 13.417 1.00 94.56 113 CYS A C 1
ATOM 863 O O . CYS A 1 113 ? -8.976 -10.155 14.295 1.00 94.56 113 CYS A O 1
ATOM 865 N N . ASP A 1 114 ? -8.331 -8.193 13.366 1.00 94.75 114 ASP A N 1
ATOM 866 C CA . ASP A 1 114 ? -9.202 -7.338 14.167 1.00 94.75 114 ASP A CA 1
ATOM 867 C C . ASP A 1 114 ? -10.466 -7.008 13.366 1.00 94.75 114 ASP A C 1
ATOM 869 O O . ASP A 1 114 ? -10.445 -6.178 12.471 1.00 94.75 114 ASP A O 1
ATOM 873 N N . VAL A 1 115 ? -11.590 -7.643 13.694 1.00 92.12 115 VAL A N 1
ATOM 874 C CA . VAL A 1 115 ? -12.858 -7.470 12.959 1.00 92.12 115 VAL A CA 1
ATOM 875 C C . VAL A 1 115 ? -13.478 -6.071 13.082 1.00 92.12 115 VAL A C 1
ATOM 877 O O . VAL A 1 115 ? -14.409 -5.749 12.343 1.00 92.12 115 VAL A O 1
ATOM 880 N N . VAL A 1 116 ? -13.033 -5.256 14.044 1.00 93.06 116 VAL A N 1
ATOM 881 C CA . VAL A 1 116 ? -13.517 -3.878 14.209 1.00 93.06 116 VAL A CA 1
ATOM 882 C C . VAL A 1 116 ? -12.802 -2.953 13.230 1.00 93.06 116 VAL A C 1
ATOM 884 O O . VAL A 1 116 ? -13.439 -2.074 12.645 1.00 93.06 116 VAL A O 1
ATOM 887 N N . GLU A 1 117 ? -11.505 -3.184 13.046 1.00 92.50 117 GLU A N 1
ATOM 888 C CA . GLU A 1 117 ? -10.609 -2.352 12.247 1.00 92.50 117 GLU A CA 1
ATOM 889 C C . GLU A 1 117 ? -10.485 -2.856 10.797 1.00 92.50 117 GLU A C 1
ATOM 891 O O . GLU A 1 117 ? -10.488 -2.057 9.861 1.00 92.50 117 GLU A O 1
ATOM 896 N N . GLU A 1 118 ? -10.428 -4.173 10.592 1.00 90.62 118 GLU A N 1
ATOM 897 C CA . GLU A 1 118 ? -10.269 -4.863 9.306 1.00 90.62 118 GLU A CA 1
ATOM 898 C C . GLU A 1 118 ? -11.637 -5.308 8.749 1.00 90.62 118 GLU A C 1
ATOM 900 O O . GLU A 1 118 ? -12.096 -6.429 8.991 1.00 90.62 118 GLU A O 1
ATOM 905 N N . LYS A 1 119 ? -12.304 -4.415 8.008 1.00 78.75 119 LYS A N 1
ATOM 906 C CA . LYS A 1 119 ? -13.629 -4.634 7.395 1.00 78.75 119 LYS A CA 1
ATOM 907 C C . LYS A 1 119 ? -13.565 -4.906 5.889 1.00 78.75 119 LYS A C 1
ATOM 909 O O . LYS A 1 119 ? -12.715 -4.307 5.193 1.00 78.75 119 LYS A O 1
#

Radius of gyration: 19.0 Å; chains: 1; bounding box: 40×41×43 Å

Organism: NCBI:txid221518

Sequence (119 aa):
MRTTTTTCLMDDSDPGLAVTPFLGSAATKKAFEDFSSGICQDSVFDQAGFSIFPSKETIDMCDGILYRQCFLPAGNITGICYNTRFQVLSCLPDVNYIELRRAEIRKGIGPKCDVVEEK

pLDDT: mean 80.86, std 16.09, range [30.31, 97.81]

Secondary structure (DSSP, 8-state):
-------S-EETTEEEEEPPP---SHHHHHHHHHTTTTSSPPPHHHHTT--SSPPHHHHHTTTT-TT-EEEETTTTEEEEEE-GGG---EEE--HHHHHHHHHHHHHT-SSPP-TTT--

InterPro domains:
  IPR058256 WLGC domain [PF26605] (57-119)

Foldseek 3Di:
DPPDQQQPDADPVHNVDRDDDPQVDPVSVVVCVVCSVPPRDDDPCNVQPDDQPDDPVFLVQCVPPFQFWGFDPRPRAIFGQHQPPNHHTGGDRDPVVLVVVVVCQVVVHDDHDDPVGND